Protein AF-A0A6A7C9D7-F1 (afdb_monomer_lite)

Sequence (69 aa):
MRVPSSVSPDPRLLEALAHAHDRVWVLKLEQDISDFLKNETDMFLDLPQCNSYHRLLAYKMADYYLLGH

Secondary structure (DSSP, 8-state):
-PPPTT-PPPHHHHHHHHSHHHHHHHHHHHHHHHHHTT-TT----PPP---HHHHHHHHHHHHHTT---

InterPro domains:
  IPR001374 R3H domain [PS51061] (23-69)
  IPR036867 R3H domain superfamily [G3DSA:3.30.1370.50] (2-69)
  IPR036867 R3H domain superfamily [SSF82708] (8-69)
  IPR051937 R3H domain-containing [PTHR15672] (6-69)

Radius of gyration: 11.92 Å; chains: 1; bounding box: 29×24×30 Å

Structure (mmCIF, N/CA/C/O backbone):
data_AF-A0A6A7C9D7-F1
#
_entry.id   AF-A0A6A7C9D7-F1
#
loop_
_atom_site.group_PDB
_atom_site.id
_atom_site.type_symbol
_atom_site.label_atom_id
_atom_site.label_alt_id
_atom_site.label_comp_id
_atom_site.label_asym_id
_atom_site.label_entity_id
_atom_site.label_seq_id
_atom_site.pdbx_PDB_ins_code
_atom_site.Cartn_x
_atom_site.Cartn_y
_atom_site.Cartn_z
_atom_site.occupancy
_atom_site.B_iso_or_equiv
_atom_site.auth_seq_id
_atom_site.auth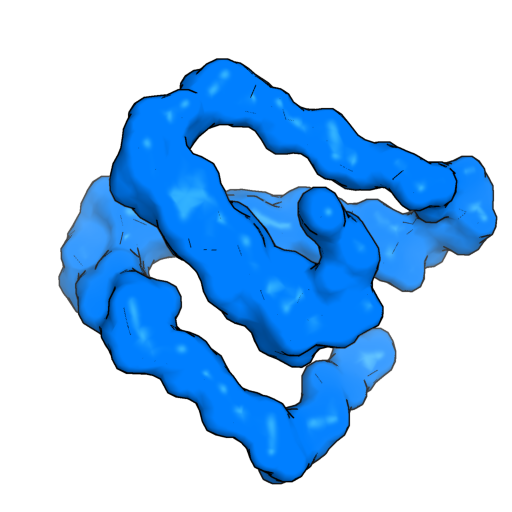_comp_id
_atom_site.auth_asym_id
_atom_site.auth_atom_id
_atom_site.pdbx_PDB_model_num
ATOM 1 N N . MET A 1 1 ? -17.201 0.845 0.752 1.00 48.97 1 MET A N 1
ATOM 2 C CA . MET A 1 1 ? -17.268 2.106 -0.020 1.00 48.97 1 MET A CA 1
AT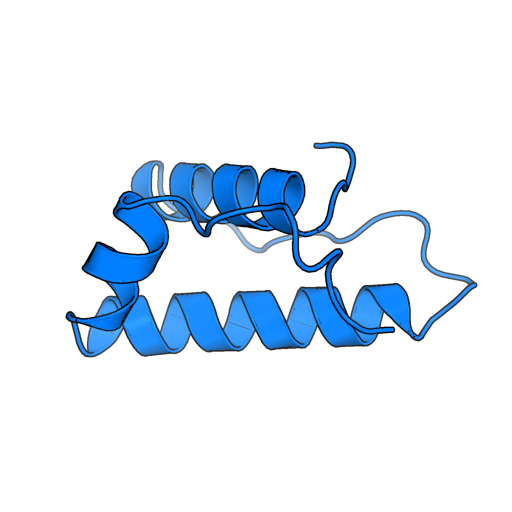OM 3 C C . MET A 1 1 ? -16.633 1.835 -1.384 1.00 48.97 1 MET A C 1
ATOM 5 O O . MET A 1 1 ? -15.581 1.215 -1.408 1.00 48.97 1 MET A O 1
ATOM 9 N N . ARG A 1 2 ? -17.300 2.143 -2.504 1.00 50.91 2 ARG A N 1
ATOM 10 C CA . ARG A 1 2 ? -16.776 1.906 -3.867 1.00 50.91 2 ARG A CA 1
ATOM 11 C C . ARG A 1 2 ? -15.911 3.117 -4.236 1.00 50.91 2 ARG A C 1
ATOM 13 O O . ARG A 1 2 ? -16.407 4.232 -4.104 1.00 50.91 2 ARG A O 1
ATOM 20 N N . VAL A 1 3 ? -14.661 2.903 -4.651 1.00 58.06 3 VAL A N 1
ATOM 21 C CA . VAL A 1 3 ? -13.775 3.955 -5.193 1.00 58.06 3 VAL A CA 1
ATOM 22 C C . VAL A 1 3 ? -14.558 4.758 -6.244 1.00 58.06 3 VAL A C 1
ATOM 24 O O . VAL A 1 3 ? -15.297 4.132 -7.018 1.00 58.06 3 VAL A O 1
ATOM 27 N N . PRO A 1 4 ? -14.491 6.104 -6.265 1.00 55.62 4 PRO A N 1
ATOM 28 C CA . PRO A 1 4 ? -15.225 6.890 -7.248 1.00 55.62 4 PRO A CA 1
ATOM 29 C C . PRO A 1 4 ? -14.886 6.389 -8.652 1.00 55.62 4 PRO A C 1
ATOM 31 O O . PRO A 1 4 ? -13.724 6.334 -9.047 1.00 55.62 4 PRO A O 1
ATOM 34 N N . SER A 1 5 ? -15.917 6.031 -9.416 1.00 57.06 5 SER A N 1
ATOM 35 C CA . SER A 1 5 ? -15.827 5.439 -10.759 1.00 57.06 5 SER A CA 1
ATOM 36 C C . SER A 1 5 ? -15.141 6.329 -11.811 1.00 57.06 5 SER A C 1
ATOM 38 O O . SER A 1 5 ? -15.101 5.968 -12.982 1.00 57.06 5 SER A O 1
ATOM 40 N N . SER A 1 6 ? -14.632 7.494 -11.408 1.00 62.94 6 SER A N 1
ATOM 41 C CA . SER A 1 6 ? -13.909 8.465 -12.225 1.00 62.94 6 SER A CA 1
ATOM 42 C C . SER A 1 6 ? -12.387 8.424 -12.053 1.00 62.94 6 SER A C 1
ATOM 44 O O . SER A 1 6 ? -11.698 9.096 -12.817 1.00 62.94 6 SER A O 1
ATOM 46 N N . VAL A 1 7 ? -11.846 7.700 -11.065 1.00 74.12 7 VAL A N 1
ATOM 47 C CA . VAL A 1 7 ? -10.393 7.626 -10.842 1.00 74.12 7 VAL A CA 1
ATOM 48 C C . VAL A 1 7 ? -9.852 6.367 -11.509 1.00 74.12 7 VAL A C 1
ATOM 50 O O . VAL A 1 7 ? -10.196 5.247 -11.136 1.00 74.12 7 VAL A O 1
ATOM 53 N N . SER A 1 8 ? -9.017 6.556 -12.528 1.00 84.56 8 SER A N 1
ATOM 54 C CA . SER A 1 8 ? -8.313 5.459 -13.192 1.00 84.56 8 SER A CA 1
ATOM 55 C C . SER A 1 8 ? -7.111 5.020 -12.347 1.00 84.56 8 SER A C 1
ATOM 57 O O . SER A 1 8 ? -6.377 5.888 -11.869 1.00 84.56 8 SER A O 1
ATOM 59 N N . PRO A 1 9 ? -6.872 3.708 -12.167 1.00 87.69 9 PRO A N 1
ATOM 60 C CA . PRO A 1 9 ? -5.690 3.224 -11.459 1.00 87.69 9 PRO A CA 1
ATOM 61 C C . PRO A 1 9 ? -4.402 3.636 -12.186 1.00 87.69 9 PRO A C 1
ATOM 63 O O . PRO A 1 9 ? -4.337 3.614 -13.418 1.00 87.69 9 PRO A O 1
ATOM 66 N N . ASP A 1 10 ? -3.371 4.004 -11.419 1.00 93.75 10 ASP A N 1
ATOM 67 C CA . ASP A 1 10 ? -2.071 4.402 -11.968 1.00 93.75 10 ASP A CA 1
ATOM 68 C C . ASP A 1 10 ? -1.419 3.226 -12.732 1.00 93.75 10 ASP A C 1
ATOM 70 O O . ASP A 1 10 ? -1.437 2.090 -12.239 1.00 93.75 10 ASP A O 1
ATOM 74 N N . PRO A 1 11 ? -0.801 3.461 -13.907 1.00 94.62 11 PRO A N 1
ATOM 75 C CA . PRO A 1 11 ? -0.160 2.407 -14.693 1.00 94.62 11 PRO A CA 1
ATOM 76 C C . PRO A 1 11 ? 0.873 1.582 -13.918 1.00 94.62 11 PRO A C 1
ATOM 78 O O . PRO A 1 11 ? 1.034 0.399 -14.200 1.00 94.62 11 PRO A O 1
ATOM 81 N N . ARG A 1 12 ? 1.550 2.170 -12.922 1.00 93.00 12 ARG A N 1
ATOM 82 C CA . ARG A 1 12 ? 2.533 1.468 -12.085 1.00 93.00 12 ARG A CA 1
ATOM 83 C C . ARG A 1 12 ? 1.898 0.401 -11.202 1.00 93.00 12 ARG A C 1
ATOM 85 O O . ARG A 1 12 ? 2.508 -0.642 -10.993 1.00 93.00 12 ARG A O 1
ATOM 92 N N . LEU A 1 13 ? 0.682 0.641 -10.712 1.00 94.06 13 LEU A N 1
ATOM 93 C CA . LEU A 1 13 ? -0.075 -0.358 -9.955 1.00 94.06 13 LEU A CA 1
ATOM 94 C C . LEU A 1 13 ? -0.483 -1.514 -10.870 1.00 94.06 13 LEU A C 1
ATOM 96 O O . LEU A 1 13 ? -0.329 -2.675 -10.504 1.00 94.06 13 LEU A O 1
ATOM 100 N N . LEU A 1 14 ? -0.939 -1.202 -12.087 1.00 94.50 14 LEU A N 1
ATOM 101 C CA . LEU A 1 14 ? -1.307 -2.213 -13.083 1.00 94.50 14 LEU A CA 1
ATOM 102 C C . LEU A 1 14 ? -0.102 -3.068 -13.503 1.00 94.50 14 LEU A C 1
ATOM 104 O O . LEU A 1 14 ? -0.215 -4.288 -13.603 1.00 94.50 14 LEU A O 1
ATOM 108 N N . GLU A 1 15 ? 1.056 -2.438 -13.702 1.00 95.12 15 GLU A N 1
ATOM 109 C CA . GLU A 1 15 ? 2.327 -3.109 -13.987 1.00 95.12 15 GLU A CA 1
ATOM 110 C C . GLU A 1 15 ? 2.738 -4.033 -12.829 1.00 95.12 15 GLU A C 1
ATOM 112 O O . GLU A 1 15 ? 3.021 -5.210 -13.049 1.00 95.12 15 GLU A O 1
ATOM 117 N N . ALA A 1 16 ? 2.678 -3.551 -11.584 1.00 94.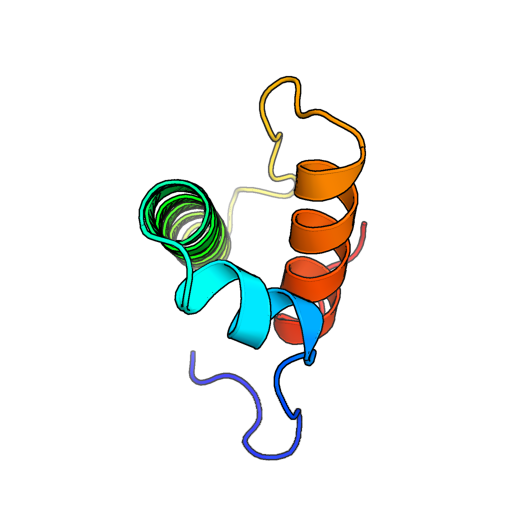81 16 ALA A N 1
ATOM 118 C CA . ALA A 1 16 ? 2.987 -4.354 -10.400 1.00 94.81 16 ALA A CA 1
ATOM 119 C C . ALA A 1 16 ? 2.065 -5.580 -10.264 1.00 94.81 16 ALA A C 1
ATOM 121 O O . ALA A 1 16 ? 2.522 -6.671 -9.924 1.00 94.81 16 ALA A O 1
ATOM 122 N N . LEU A 1 17 ? 0.777 -5.448 -10.603 1.00 94.38 17 LEU A N 1
ATOM 123 C CA . LEU A 1 17 ? -0.167 -6.570 -10.602 1.00 94.38 17 LEU A CA 1
ATOM 124 C C . LEU A 1 17 ? 0.177 -7.648 -11.647 1.00 94.38 17 LEU A C 1
ATOM 126 O O . LEU A 1 17 ? -0.182 -8.816 -11.461 1.00 94.38 17 LEU A O 1
ATOM 130 N N . ALA A 1 18 ? 0.894 -7.311 -12.721 1.00 95.00 18 ALA A N 1
ATOM 131 C CA . ALA A 1 18 ? 1.339 -8.294 -13.708 1.00 95.00 18 ALA A CA 1
ATOM 132 C C . ALA A 1 18 ? 2.450 -9.212 -13.156 1.00 95.00 18 ALA A C 1
ATOM 134 O O . ALA A 1 18 ? 2.521 -10.391 -13.519 1.00 95.00 18 ALA A O 1
ATOM 135 N N . HIS A 1 19 ? 3.273 -8.726 -12.223 1.00 93.88 19 HIS A N 1
ATOM 136 C CA . HIS A 1 19 ? 4.384 -9.476 -11.636 1.00 93.88 19 HIS A CA 1
ATOM 137 C C . HIS A 1 19 ? 3.957 -10.252 -10.386 1.00 93.88 19 HIS A C 1
ATOM 139 O O . HIS A 1 19 ? 3.322 -9.717 -9.489 1.00 93.88 19 HIS A O 1
ATOM 145 N N . ALA A 1 20 ? 4.306 -11.541 -10.296 1.00 89.31 20 ALA A N 1
ATOM 146 C CA . ALA A 1 20 ? 3.795 -12.407 -9.226 1.00 89.31 20 ALA A CA 1
ATOM 147 C C . ALA A 1 20 ? 4.199 -11.958 -7.812 1.00 89.31 20 ALA A C 1
ATOM 149 O O . ALA A 1 20 ? 3.384 -12.043 -6.899 1.00 89.31 20 ALA A O 1
ATOM 150 N N . HIS A 1 21 ? 5.434 -11.481 -7.645 1.00 87.25 21 HIS A N 1
ATOM 151 C CA . HIS A 1 21 ? 5.931 -10.989 -6.362 1.00 87.25 21 HIS A CA 1
ATOM 152 C C . HIS A 1 21 ? 5.249 -9.672 -5.966 1.00 87.25 21 HIS A C 1
ATOM 154 O O . HIS A 1 21 ? 4.667 -9.569 -4.886 1.00 87.25 21 HIS A O 1
ATOM 160 N N . ASP A 1 22 ? 5.255 -8.696 -6.872 1.00 93.12 22 ASP A N 1
ATOM 161 C CA . ASP A 1 22 ? 4.753 -7.352 -6.582 1.00 93.12 22 ASP A CA 1
ATOM 162 C C . ASP A 1 22 ? 3.227 -7.342 -6.450 1.00 93.12 22 ASP A C 1
ATOM 164 O O . ASP A 1 22 ? 2.688 -6.652 -5.586 1.00 93.12 22 ASP A O 1
ATOM 168 N N . ARG A 1 23 ? 2.522 -8.205 -7.194 1.00 95.25 23 ARG A N 1
ATOM 169 C CA . ARG A 1 23 ? 1.078 -8.422 -7.051 1.00 95.25 23 ARG A CA 1
ATOM 170 C C . ARG A 1 23 ? 0.689 -8.797 -5.627 1.00 95.25 23 ARG A C 1
ATOM 172 O O . ARG A 1 23 ? -0.289 -8.264 -5.119 1.00 95.25 23 ARG A O 1
ATOM 179 N N . VAL A 1 24 ? 1.423 -9.705 -4.980 1.00 94.94 24 VAL A N 1
ATOM 180 C CA . VAL A 1 24 ? 1.110 -10.119 -3.599 1.00 94.94 24 VAL A CA 1
ATOM 181 C C . VAL A 1 24 ? 1.235 -8.932 -2.648 1.00 94.94 24 VAL A C 1
ATOM 183 O O . VAL A 1 24 ? 0.383 -8.748 -1.782 1.00 94.94 24 VAL A O 1
ATOM 186 N N . TRP A 1 25 ? 2.268 -8.110 -2.830 1.00 93.94 25 TRP A N 1
ATOM 187 C CA . TRP A 1 25 ? 2.471 -6.921 -2.013 1.00 93.94 25 TRP A CA 1
ATOM 188 C C . TRP A 1 25 ? 1.367 -5.874 -2.238 1.00 93.94 25 TRP A C 1
ATOM 190 O O . TRP A 1 25 ? 0.793 -5.387 -1.267 1.00 93.94 25 TRP A O 1
ATOM 200 N N . VAL A 1 26 ? 1.008 -5.591 -3.496 1.00 95.12 26 VAL A N 1
ATOM 201 C CA . VAL A 1 26 ? -0.056 -4.633 -3.857 1.00 95.12 26 VAL A CA 1
ATOM 202 C C . VAL A 1 26 ? -1.416 -5.064 -3.310 1.00 95.12 26 VAL A C 1
ATOM 204 O O . VAL A 1 26 ? -2.123 -4.245 -2.735 1.00 95.12 26 VAL A O 1
ATOM 207 N N . LEU A 1 27 ? -1.772 -6.345 -3.435 1.00 95.38 27 LEU A N 1
ATOM 208 C CA . LEU A 1 27 ? -3.039 -6.865 -2.909 1.00 95.38 27 LEU A CA 1
ATOM 209 C C . LEU A 1 27 ? -3.091 -6.808 -1.379 1.00 95.38 27 LEU A C 1
ATOM 211 O O . LEU A 1 27 ? -4.145 -6.552 -0.804 1.00 95.38 27 LEU A O 1
ATOM 215 N N . LYS A 1 28 ? -1.955 -7.033 -0.709 1.00 95.00 28 LYS A N 1
ATOM 216 C CA . LYS A 1 28 ? -1.880 -6.893 0.746 1.00 95.00 28 LYS A CA 1
ATOM 217 C C . LYS A 1 28 ? -2.058 -5.438 1.175 1.00 95.00 28 LYS A C 1
ATOM 219 O O . LYS A 1 28 ? -2.834 -5.181 2.083 1.00 95.00 28 LYS A O 1
ATOM 224 N N . LEU A 1 29 ? -1.408 -4.502 0.486 1.00 95.62 29 LEU A N 1
ATOM 225 C CA . LEU A 1 29 ? -1.594 -3.074 0.732 1.00 95.62 29 LEU A CA 1
ATOM 226 C C . LEU A 1 29 ? -3.059 -2.647 0.529 1.00 95.62 29 LEU A C 1
ATOM 228 O O . LEU A 1 29 ? -3.598 -1.910 1.349 1.00 95.62 29 LEU A O 1
ATOM 232 N N . GLU A 1 30 ? -3.710 -3.123 -0.535 1.00 95.25 30 GLU A N 1
ATOM 233 C CA . GLU A 1 30 ? -5.126 -2.839 -0.802 1.00 95.25 30 GLU A CA 1
ATOM 234 C C . GLU A 1 30 ? -6.026 -3.339 0.336 1.00 95.25 30 GLU A C 1
ATOM 236 O O . GLU A 1 30 ? -6.963 -2.648 0.749 1.00 95.25 30 GLU A O 1
ATOM 241 N N . GLN A 1 31 ? -5.725 -4.527 0.865 1.00 95.19 31 GLN A N 1
ATOM 242 C CA . GLN A 1 31 ? -6.423 -5.094 2.012 1.00 95.19 31 GLN A CA 1
ATOM 243 C C . GLN A 1 31 ? -6.196 -4.257 3.278 1.00 95.19 31 GLN A C 1
ATOM 245 O O . GLN A 1 31 ? -7.173 -3.897 3.931 1.00 95.19 31 GLN A O 1
ATOM 250 N N . ASP A 1 32 ? -4.948 -3.887 3.576 1.00 94.75 32 ASP A N 1
ATOM 251 C CA . ASP A 1 32 ? -4.593 -3.069 4.742 1.00 94.75 32 ASP A CA 1
ATOM 252 C C . ASP A 1 32 ? -5.301 -1.696 4.692 1.00 94.75 32 ASP A C 1
ATOM 254 O O . ASP A 1 32 ? -5.902 -1.267 5.676 1.00 94.75 32 ASP A O 1
ATOM 258 N N . ILE A 1 33 ? -5.329 -1.039 3.523 1.00 94.00 33 ILE A N 1
ATOM 259 C CA . ILE A 1 33 ? -6.080 0.211 3.299 1.00 94.00 33 ILE A CA 1
ATOM 260 C C . ILE A 1 33 ? -7.587 -0.012 3.452 1.00 94.00 33 ILE A C 1
ATOM 262 O O . ILE A 1 33 ? -8.284 0.797 4.064 1.00 94.00 33 ILE A O 1
ATOM 266 N N . SER A 1 34 ? -8.112 -1.103 2.897 1.00 92.75 34 SER A N 1
ATOM 267 C CA . SER A 1 34 ? -9.537 -1.420 2.989 1.00 92.75 34 SER A CA 1
ATOM 268 C C . SER A 1 34 ? -9.981 -1.680 4.424 1.00 92.75 34 SER A C 1
ATOM 270 O O . SER A 1 34 ? -11.124 -1.377 4.760 1.00 92.75 34 SER A O 1
ATOM 272 N N . ASP A 1 35 ? -9.117 -2.251 5.258 1.00 93.94 35 ASP A N 1
ATOM 273 C CA . ASP A 1 35 ? -9.399 -2.496 6.669 1.00 93.94 35 ASP A CA 1
ATOM 274 C C . ASP A 1 35 ? -9.243 -1.221 7.499 1.00 93.94 35 ASP A C 1
ATOM 276 O O . ASP A 1 35 ? -10.139 -0.918 8.285 1.00 93.94 35 ASP A O 1
ATOM 280 N N . PHE A 1 36 ? -8.220 -0.406 7.225 1.00 93.56 36 PHE A N 1
ATOM 281 C CA . PHE A 1 36 ? -8.089 0.949 7.770 1.00 93.56 36 PHE A CA 1
ATOM 282 C C . PHE A 1 36 ? -9.352 1.789 7.522 1.00 93.56 36 PHE A C 1
ATOM 284 O O . PHE A 1 36 ? -9.935 2.335 8.451 1.00 93.56 36 PHE A O 1
ATOM 291 N N . LEU A 1 37 ? -9.860 1.812 6.287 1.00 91.19 37 LEU A N 1
ATOM 292 C CA . LEU A 1 37 ? -11.066 2.566 5.923 1.00 91.19 37 LEU A CA 1
ATOM 293 C C . LEU A 1 37 ? -12.360 2.060 6.582 1.00 91.19 37 LEU A C 1
ATOM 295 O O . LEU A 1 37 ? -13.360 2.778 6.582 1.00 91.19 37 LEU A O 1
ATOM 299 N N . LYS A 1 38 ? -12.390 0.824 7.091 1.00 91.38 38 LYS A N 1
ATOM 300 C CA . LYS A 1 38 ? -13.546 0.289 7.833 1.00 91.38 38 LYS A CA 1
ATOM 301 C C . LYS A 1 38 ? -13.498 0.649 9.318 1.00 91.38 38 LYS A C 1
ATOM 303 O O . LYS A 1 38 ? -14.544 0.607 9.962 1.00 91.38 38 LYS A O 1
ATOM 308 N N . ASN A 1 39 ? -12.3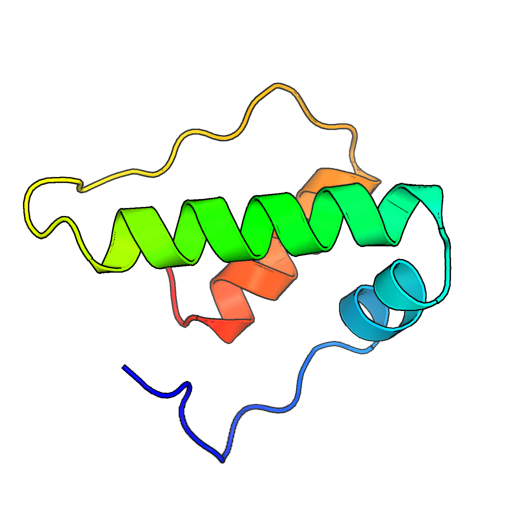24 0.974 9.855 1.00 89.00 39 ASN A N 1
ATOM 309 C CA . ASN A 1 39 ? -12.133 1.315 11.259 1.00 89.00 39 ASN A CA 1
ATOM 310 C C . ASN A 1 39 ? -12.150 2.837 11.435 1.00 89.00 39 ASN A C 1
ATOM 312 O O . ASN A 1 39 ? -11.141 3.509 11.262 1.00 89.00 39 ASN A O 1
ATOM 316 N N . GLU A 1 40 ? -13.291 3.393 11.843 1.00 81.06 40 GLU A N 1
ATOM 317 C CA . GLU A 1 40 ? -13.457 4.848 12.029 1.00 81.06 40 GLU A CA 1
ATOM 318 C C . GLU A 1 40 ? -12.578 5.445 13.149 1.00 81.06 40 GLU A C 1
ATOM 320 O O . GLU A 1 40 ? -12.488 6.664 13.288 1.00 81.06 40 GLU A O 1
ATOM 325 N N . THR A 1 41 ? -11.936 4.603 13.965 1.00 91.62 41 THR A N 1
ATOM 326 C CA . THR A 1 41 ? -11.017 5.021 15.034 1.00 91.62 41 THR A CA 1
ATOM 327 C C . THR A 1 41 ? -9.594 5.267 14.554 1.00 91.62 41 THR A C 1
ATOM 329 O O . THR A 1 41 ? -8.840 5.966 15.233 1.00 91.62 41 THR A O 1
ATOM 332 N N . ASP A 1 42 ? -9.209 4.684 13.420 1.00 88.38 42 ASP A N 1
ATOM 333 C CA . ASP A 1 42 ? -7.833 4.731 12.950 1.00 88.38 42 ASP A CA 1
ATOM 334 C C . ASP A 1 42 ? -7.616 6.024 12.157 1.00 88.38 42 ASP A C 1
ATOM 336 O O . ASP A 1 42 ? -8.273 6.289 11.153 1.00 88.38 42 ASP A O 1
ATOM 340 N N . MET A 1 43 ? -6.681 6.858 12.616 1.00 89.88 43 MET A N 1
ATOM 341 C CA . MET A 1 43 ? -6.337 8.119 11.939 1.00 89.88 43 MET A CA 1
ATOM 342 C C . MET A 1 43 ? -5.135 7.980 11.000 1.00 89.88 43 MET A C 1
ATOM 344 O O . MET A 1 43 ? -4.955 8.807 10.108 1.00 89.88 43 MET A O 1
ATOM 348 N N . PHE A 1 44 ? -4.311 6.951 11.208 1.00 90.94 44 PHE A N 1
ATOM 349 C CA . PHE A 1 44 ? -3.073 6.714 10.472 1.00 90.94 44 PHE A CA 1
ATOM 350 C C . PHE A 1 44 ? -2.928 5.228 10.142 1.00 90.94 44 PHE A C 1
ATOM 352 O O . PHE A 1 44 ? -3.243 4.375 10.970 1.00 90.94 44 PHE A O 1
ATOM 359 N N . LEU A 1 45 ? -2.418 4.936 8.944 1.00 92.94 45 LEU A N 1
ATOM 360 C CA . LEU A 1 45 ? -2.002 3.601 8.523 1.00 92.94 45 LEU A CA 1
ATOM 361 C C . LEU A 1 45 ? -0.475 3.574 8.418 1.00 92.94 45 LEU A C 1
ATOM 363 O O . LEU A 1 45 ? 0.098 4.163 7.500 1.00 92.94 45 LEU A O 1
ATOM 367 N N . ASP A 1 46 ? 0.179 2.877 9.342 1.00 91.62 46 ASP A N 1
ATOM 368 C CA . ASP A 1 46 ? 1.629 2.702 9.316 1.00 91.62 46 ASP A CA 1
ATOM 369 C C . ASP A 1 46 ? 2.020 1.518 8.430 1.00 91.62 46 ASP A C 1
ATOM 371 O O . ASP A 1 46 ? 1.651 0.368 8.679 1.00 91.62 46 ASP A O 1
ATOM 375 N N . LEU A 1 47 ? 2.822 1.794 7.402 1.00 89.25 47 LEU A N 1
ATOM 376 C CA . LEU A 1 47 ? 3.377 0.758 6.538 1.00 89.25 47 LEU A CA 1
ATOM 377 C C . LEU A 1 47 ? 4.736 0.277 7.070 1.00 89.25 47 LEU A C 1
ATOM 379 O O . LEU A 1 47 ? 5.536 1.081 7.563 1.00 89.25 47 LEU A O 1
ATOM 383 N N . PRO A 1 48 ? 5.054 -1.025 6.941 1.00 88.12 48 PRO A N 1
ATOM 384 C CA . PRO A 1 48 ? 6.370 -1.538 7.300 1.00 88.12 48 PRO A CA 1
ATOM 385 C C . PRO A 1 48 ? 7.467 -0.900 6.437 1.00 88.12 48 PRO A C 1
ATOM 387 O O . PRO A 1 48 ? 7.202 -0.290 5.401 1.00 88.12 48 PRO A O 1
ATOM 390 N N . GLN A 1 49 ? 8.734 -1.066 6.833 1.00 86.69 49 GLN A N 1
ATOM 391 C CA . GLN A 1 49 ? 9.839 -0.553 6.025 1.00 86.69 49 GLN A CA 1
ATOM 392 C C . GLN A 1 49 ? 9.816 -1.157 4.617 1.00 86.69 49 GLN A C 1
ATOM 394 O O . GLN A 1 49 ? 10.066 -2.343 4.405 1.00 86.69 49 GLN A O 1
ATOM 399 N N . CYS A 1 50 ? 9.543 -0.292 3.648 1.00 89.25 50 CYS A N 1
ATOM 400 C CA . CYS A 1 50 ? 9.473 -0.629 2.240 1.00 89.25 50 CYS A CA 1
ATOM 401 C C . CYS A 1 50 ? 10.617 0.040 1.473 1.00 8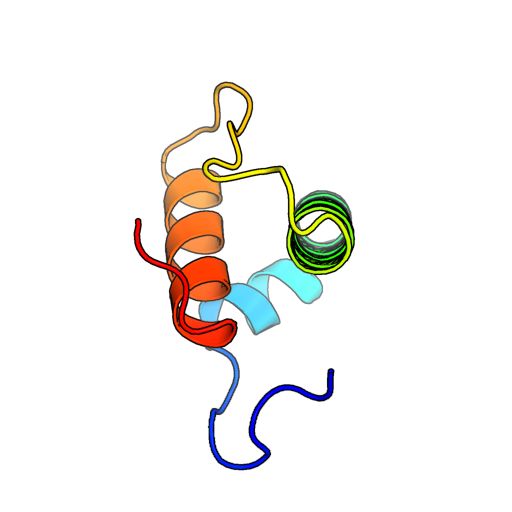9.25 50 CYS A C 1
ATOM 403 O O . CYS A 1 50 ? 11.058 1.149 1.810 1.00 89.25 50 CYS A O 1
ATOM 405 N N . ASN A 1 51 ? 11.083 -0.635 0.418 1.00 92.12 51 ASN A N 1
ATOM 406 C CA . ASN A 1 51 ? 12.018 -0.055 -0.545 1.00 92.12 51 ASN A CA 1
ATOM 407 C C . ASN A 1 51 ? 11.359 1.114 -1.312 1.00 92.12 51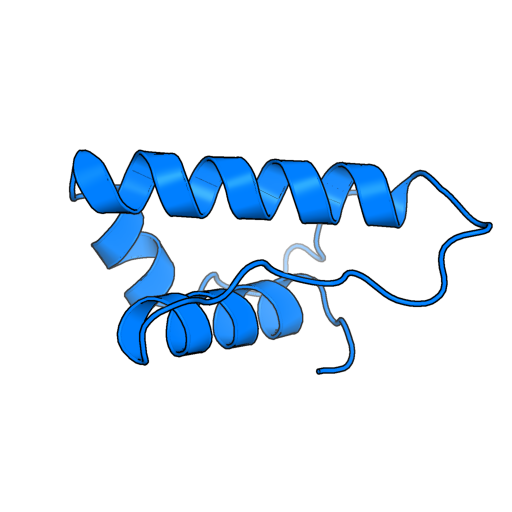 ASN A C 1
ATOM 409 O O . ASN A 1 51 ? 10.152 1.345 -1.215 1.00 92.12 51 ASN A O 1
ATOM 413 N N . SER A 1 52 ? 12.152 1.865 -2.075 1.00 94.25 52 SER A N 1
ATOM 414 C CA . SER A 1 52 ? 11.676 3.037 -2.822 1.00 94.25 52 SER A CA 1
ATOM 415 C C . SER A 1 52 ? 10.580 2.711 -3.845 1.00 94.25 52 SER A C 1
ATOM 417 O O . SER A 1 52 ? 9.669 3.516 -4.020 1.00 94.25 52 SER A O 1
ATOM 419 N N . TYR A 1 53 ? 10.621 1.534 -4.474 1.00 93.69 53 TYR A N 1
ATOM 420 C CA . TYR A 1 53 ? 9.596 1.098 -5.427 1.00 93.69 53 TYR A CA 1
ATOM 421 C C . TYR A 1 53 ? 8.251 0.827 -4.738 1.00 93.69 53 TYR A C 1
ATOM 423 O O . TYR A 1 53 ? 7.230 1.380 -5.131 1.00 93.69 53 TYR A O 1
ATOM 431 N N . HIS A 1 54 ? 8.249 0.065 -3.648 1.00 94.00 54 HIS A N 1
ATOM 432 C CA . HIS A 1 54 ? 7.049 -0.192 -2.853 1.00 94.00 54 HIS A CA 1
ATOM 433 C C . HIS A 1 54 ? 6.480 1.091 -2.228 1.00 94.00 54 HIS A C 1
ATOM 435 O O . HIS A 1 54 ? 5.266 1.257 -2.189 1.00 94.00 54 HIS A O 1
ATOM 441 N N . ARG A 1 55 ? 7.323 2.052 -1.812 1.00 95.06 55 ARG A N 1
ATOM 442 C CA . ARG A 1 55 ? 6.834 3.375 -1.373 1.00 95.06 55 ARG A CA 1
ATOM 443 C C . ARG A 1 55 ? 6.111 4.119 -2.489 1.00 95.06 55 ARG A C 1
ATOM 445 O O . ARG A 1 55 ? 5.057 4.687 -2.237 1.00 95.06 55 ARG A O 1
ATOM 452 N N . LEU A 1 56 ? 6.638 4.095 -3.715 1.00 95.38 56 LEU A N 1
ATOM 453 C CA . LEU A 1 56 ? 5.949 4.682 -4.866 1.00 95.38 56 LEU A CA 1
ATOM 454 C C . LEU A 1 56 ? 4.569 4.042 -5.065 1.00 95.38 56 LEU A C 1
ATOM 456 O O . LEU A 1 56 ? 3.594 4.763 -5.247 1.00 95.38 56 LEU A O 1
ATOM 460 N N . LEU A 1 57 ? 4.472 2.712 -5.001 1.00 95.62 57 LEU A N 1
ATOM 461 C CA . LEU A 1 57 ? 3.190 2.013 -5.125 1.00 95.62 57 LEU A CA 1
ATOM 462 C C . LEU A 1 57 ? 2.223 2.377 -3.987 1.00 95.62 57 LEU A C 1
ATOM 464 O O . LEU A 1 57 ? 1.044 2.594 -4.256 1.00 95.62 57 LEU A O 1
ATOM 468 N N . ALA A 1 58 ? 2.719 2.519 -2.753 1.00 95.19 58 ALA A N 1
ATOM 469 C CA . ALA A 1 58 ? 1.921 2.993 -1.623 1.00 95.19 58 ALA A CA 1
ATOM 470 C C . ALA A 1 58 ? 1.339 4.386 -1.871 1.00 95.19 58 ALA A C 1
ATOM 472 O O . ALA A 1 58 ? 0.136 4.572 -1.717 1.00 95.19 58 ALA A O 1
ATOM 473 N N . TYR A 1 59 ? 2.162 5.331 -2.336 1.00 94.56 59 TYR A N 1
ATOM 474 C CA . TYR A 1 59 ? 1.703 6.673 -2.697 1.00 94.56 59 TYR A CA 1
ATOM 475 C C . TYR A 1 59 ? 0.626 6.639 -3.785 1.00 94.56 59 TYR A C 1
ATOM 477 O O . TYR A 1 59 ? -0.426 7.249 -3.629 1.00 94.56 59 TYR A O 1
ATOM 485 N N . LYS A 1 60 ? 0.833 5.855 -4.851 1.00 94.75 60 LYS A N 1
ATOM 486 C CA . LYS A 1 60 ? -0.157 5.716 -5.930 1.00 94.75 60 LYS A CA 1
ATOM 487 C C . LYS A 1 60 ? -1.468 5.098 -5.470 1.00 94.75 60 LYS A C 1
ATOM 489 O O . LYS A 1 60 ? -2.525 5.459 -5.980 1.00 94.75 60 LYS A O 1
ATOM 494 N N . MET A 1 61 ? -1.410 4.166 -4.527 1.00 94.25 61 MET A N 1
ATOM 495 C CA . MET A 1 61 ? -2.612 3.569 -3.966 1.00 94.25 61 MET A CA 1
ATOM 496 C C . MET A 1 61 ? -3.314 4.534 -3.004 1.00 94.25 61 MET A C 1
ATOM 498 O O . MET A 1 61 ? -4.531 4.661 -3.074 1.00 94.25 61 MET A O 1
ATOM 502 N N . ALA A 1 62 ? -2.576 5.283 -2.183 1.00 93.44 62 ALA A N 1
ATOM 503 C CA . ALA A 1 62 ? -3.140 6.344 -1.351 1.00 93.44 62 ALA A CA 1
ATOM 504 C C . ALA A 1 62 ? -3.864 7.399 -2.205 1.00 93.44 62 ALA A C 1
ATOM 506 O O . ALA A 1 62 ? -5.025 7.696 -1.933 1.00 93.44 62 ALA A O 1
ATOM 507 N N . ASP A 1 63 ? -3.241 7.864 -3.296 1.00 91.88 63 ASP A N 1
ATOM 508 C CA . ASP A 1 63 ? -3.871 8.749 -4.287 1.00 91.88 63 ASP A CA 1
ATOM 509 C C . ASP A 1 63 ? -5.173 8.149 -4.840 1.00 91.88 63 ASP A C 1
ATOM 511 O O . ASP A 1 63 ? -6.190 8.835 -4.944 1.00 91.88 63 ASP A O 1
ATOM 515 N N . TYR A 1 64 ? -5.161 6.853 -5.169 1.00 92.19 64 TYR A N 1
ATOM 516 C CA . TYR A 1 64 ? -6.320 6.140 -5.710 1.00 92.19 64 TYR A CA 1
ATOM 517 C C . TYR A 1 64 ? -7.499 6.084 -4.724 1.00 92.19 64 TYR A C 1
ATOM 519 O O . TYR A 1 64 ? -8.653 6.233 -5.130 1.00 92.19 64 TYR A O 1
ATOM 527 N N . TYR A 1 65 ? -7.214 5.926 -3.429 1.00 91.06 65 TYR A N 1
ATOM 528 C CA . TYR A 1 65 ? -8.208 5.949 -2.350 1.00 91.06 65 TYR A CA 1
ATOM 529 C C . TYR A 1 65 ? -8.477 7.353 -1.782 1.00 91.06 65 TYR A C 1
ATOM 531 O O . TYR A 1 65 ? -9.272 7.479 -0.852 1.00 91.06 65 TYR A O 1
ATOM 539 N N . LEU A 1 66 ? -7.869 8.402 -2.353 1.00 90.06 66 LEU A N 1
ATOM 540 C CA . LEU A 1 66 ? -7.961 9.793 -1.889 1.00 90.06 66 LEU A CA 1
ATOM 541 C C . LEU A 1 66 ? -7.506 9.975 -0.427 1.00 90.06 66 LEU A C 1
ATOM 543 O O . LEU A 1 66 ? -8.058 10.789 0.313 1.00 90.06 66 LEU A O 1
ATOM 547 N N . LEU A 1 67 ? -6.499 9.205 -0.014 1.00 90.69 67 LEU A N 1
ATOM 548 C CA . LEU A 1 67 ? -5.870 9.288 1.300 1.00 90.69 67 LEU A CA 1
ATOM 549 C C . LEU A 1 67 ? -4.740 10.326 1.307 1.00 90.69 67 LEU A C 1
ATOM 551 O O . LEU A 1 67 ? -3.998 10.465 0.333 1.00 90.69 67 LEU A O 1
ATOM 555 N N . GLY A 1 68 ? -4.581 11.020 2.437 1.00 87.62 68 GLY A N 1
ATOM 556 C CA . GLY A 1 68 ? -3.393 11.836 2.702 1.00 87.62 68 GLY A CA 1
ATOM 557 C C . GLY A 1 68 ? -2.166 10.959 2.965 1.00 87.62 68 GLY A C 1
ATOM 558 O O . GLY A 1 68 ? -2.303 9.869 3.522 1.00 87.62 68 GLY A O 1
ATOM 559 N N . HIS A 1 69 ? -0.984 11.427 2.556 1.00 80.31 69 HIS A N 1
ATOM 560 C CA . HIS A 1 69 ? 0.269 10.669 2.606 1.00 80.31 69 HIS A CA 1
ATOM 561 C C . HIS A 1 69 ? 1.501 11.562 2.794 1.00 80.31 69 HIS A C 1
ATOM 563 O O . HIS A 1 69 ? 1.410 12.772 2.484 1.00 80.31 69 HIS A O 1
#

pLDDT: mean 88.77, std 11.03, range [48.97, 95.62]

Organism: NCBI:txid1314780

Foldseek 3Di:
DDQPPPDDQDVLLVVLCVDPVSVVVLVVLVVQVVVLVVDPPRPDRDDDDDDPSSVVSNVSVCVSNVHDD